Protein AF-Q8ESF9-F1 (afdb_monomer_lite)

pLDDT: mean 95.24, std 4.1, range [70.81, 98.38]

Structure (mmCIF, N/CA/C/O backbone):
data_AF-Q8ESF9-F1
#
_entry.id   AF-Q8ESF9-F1
#
loop_
_atom_site.group_PDB
_atom_site.id
_atom_site.type_symbol
_atom_site.label_atom_id
_atom_site.label_alt_id
_atom_site.label_comp_id
_atom_site.label_asym_id
_atom_site.label_entity_id
_atom_site.label_seq_id
_atom_site.pdbx_PDB_ins_code
_atom_site.Cartn_x
_atom_site.Cartn_y
_atom_site.Cartn_z
_atom_site.occupancy
_atom_site.B_iso_or_equiv
_atom_site.auth_seq_id
_atom_site.auth_comp_id
_atom_site.auth_asym_id
_atom_site.auth_atom_id
_atom_site.pdbx_PDB_model_num
ATOM 1 N N . MET A 1 1 ? -27.915 2.768 16.869 1.00 70.81 1 MET A N 1
ATOM 2 C CA . MET A 1 1 ? -26.870 3.396 16.030 1.00 70.81 1 MET A CA 1
ATOM 3 C C . MET A 1 1 ? -25.524 2.812 16.439 1.00 70.81 1 MET A C 1
ATOM 5 O O . MET A 1 1 ? -25.288 2.704 17.637 1.00 70.81 1 MET A O 1
ATOM 9 N N . GLY A 1 2 ? -24.696 2.347 15.498 1.00 85.12 2 GLY A N 1
ATOM 10 C CA . GLY A 1 2 ? -23.382 1.774 15.826 1.00 85.12 2 GLY A CA 1
ATOM 11 C C . GLY A 1 2 ? -22.420 2.831 16.378 1.00 85.12 2 GLY A C 1
ATOM 12 O O . GLY A 1 2 ? -22.508 4.000 16.009 1.00 85.12 2 GLY A O 1
ATOM 13 N N . LYS A 1 3 ? -21.505 2.438 17.271 1.00 91.44 3 LYS A N 1
ATOM 14 C CA . LYS A 1 3 ? -20.462 3.331 17.798 1.00 91.44 3 LYS A CA 1
ATOM 15 C C . LYS A 1 3 ? -19.289 3.392 16.820 1.00 91.44 3 LYS A C 1
ATOM 17 O O . LYS A 1 3 ? -18.661 2.367 16.564 1.00 91.44 3 LYS A O 1
ATOM 22 N N . ILE A 1 4 ? -18.965 4.586 16.329 1.00 94.38 4 ILE A N 1
ATOM 23 C CA . ILE A 1 4 ? -17.779 4.821 15.496 1.00 94.38 4 ILE A CA 1
ATOM 24 C C . ILE A 1 4 ? -16.611 5.208 16.404 1.00 94.38 4 ILE A C 1
ATOM 26 O O . ILE A 1 4 ? -16.749 6.045 17.296 1.00 94.38 4 ILE A O 1
ATOM 30 N N . HIS A 1 5 ? -15.464 4.573 16.188 1.00 94.44 5 HIS A N 1
ATOM 31 C CA . HIS A 1 5 ? -14.208 4.917 16.842 1.00 94.44 5 HIS A CA 1
ATOM 32 C C . HIS A 1 5 ? -13.259 5.486 15.795 1.00 94.44 5 HIS A C 1
ATOM 34 O O . HIS A 1 5 ? -13.054 4.859 14.760 1.00 94.44 5 HIS A O 1
ATO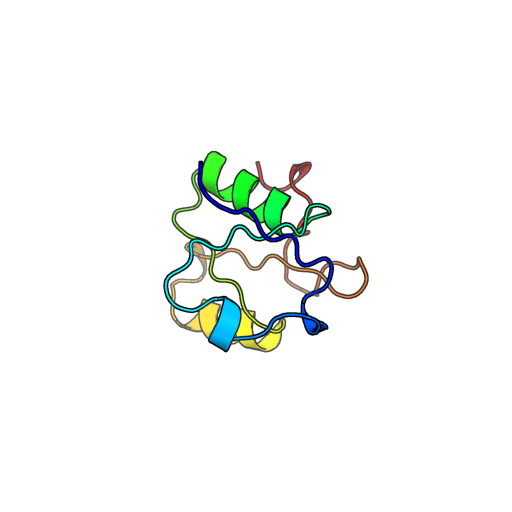M 40 N N . VAL A 1 6 ? -12.672 6.643 16.085 1.00 95.62 6 VAL A N 1
ATOM 41 C CA . VAL A 1 6 ? -11.646 7.256 15.240 1.00 95.62 6 VAL A CA 1
ATOM 42 C C . VAL A 1 6 ? -10.297 7.052 15.918 1.00 95.62 6 VAL A C 1
ATOM 44 O O . VAL A 1 6 ? -10.158 7.324 17.109 1.00 95.62 6 VAL A O 1
ATOM 47 N N . VAL A 1 7 ? -9.329 6.541 15.163 1.00 96.31 7 VAL A N 1
ATOM 48 C CA . VAL A 1 7 ? -7.932 6.378 15.577 1.00 96.31 7 VAL A CA 1
ATOM 49 C C . VAL A 1 7 ? -7.102 7.188 14.592 1.00 96.31 7 VAL A C 1
ATOM 51 O O . VAL A 1 7 ? -7.239 6.984 13.388 1.00 96.31 7 VAL A O 1
ATOM 54 N N . LEU A 1 8 ? -6.306 8.140 15.080 1.00 95.88 8 LEU A N 1
ATOM 55 C CA . LEU A 1 8 ? -5.644 9.118 14.208 1.00 95.88 8 LEU A CA 1
ATOM 56 C C . LEU A 1 8 ? -4.325 8.602 13.635 1.00 95.88 8 LEU A C 1
ATOM 58 O O . LEU A 1 8 ? -3.910 9.030 12.562 1.00 95.88 8 LEU A O 1
ATOM 62 N N . LYS A 1 9 ? -3.654 7.705 14.360 1.00 95.31 9 LYS A N 1
ATOM 63 C CA . LYS A 1 9 ? -2.320 7.206 14.026 1.00 95.31 9 LYS A CA 1
ATOM 64 C C . LYS A 1 9 ? -2.258 5.693 14.166 1.00 95.31 9 LYS A C 1
ATOM 66 O O . LYS A 1 9 ? -2.886 5.123 15.059 1.00 95.31 9 LYS A O 1
ATOM 71 N N . LYS A 1 10 ? -1.462 5.025 13.328 1.00 92.44 10 LYS A N 1
ATOM 72 C CA . LYS A 1 10 ? -1.308 3.560 13.392 1.00 92.44 10 LYS A CA 1
ATOM 73 C C . LYS A 1 10 ? -0.727 3.094 14.734 1.00 92.44 10 LYS A C 1
ATOM 75 O O . LYS A 1 10 ? -1.044 2.002 15.193 1.00 92.44 10 LYS A O 1
ATOM 80 N N . GLU A 1 11 ? 0.080 3.930 15.383 1.00 96.06 11 GLU A N 1
ATOM 81 C CA . GLU A 1 11 ? 0.713 3.661 16.678 1.00 96.06 11 GLU A CA 1
ATOM 82 C C . GLU A 1 11 ? -0.309 3.560 17.822 1.00 96.06 11 GLU A C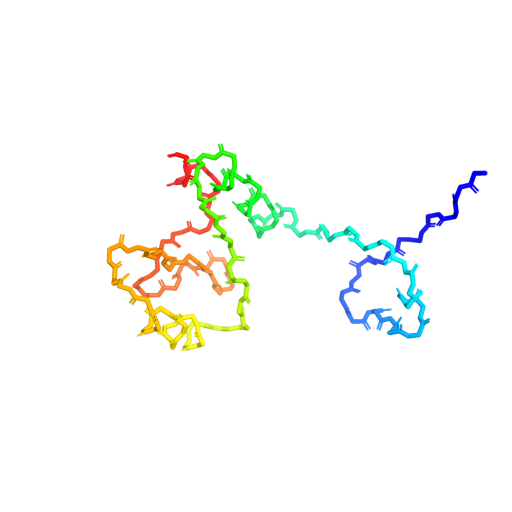 1
ATOM 84 O O . GLU A 1 11 ? -0.034 2.952 18.853 1.00 96.06 11 GLU A O 1
ATOM 89 N N . GLU A 1 12 ? -1.508 4.116 17.639 1.00 95.94 12 GLU A N 1
ATOM 90 C CA . GLU A 1 12 ? -2.595 4.094 18.623 1.00 95.94 12 GLU A CA 1
ATOM 91 C C . GLU A 1 12 ? -3.508 2.864 18.467 1.00 95.94 12 GLU A C 1
ATOM 93 O O . GLU A 1 12 ? -4.455 2.674 19.242 1.00 95.94 12 GLU A O 1
ATOM 98 N N . LEU A 1 13 ? -3.248 2.008 17.471 1.00 94.81 13 LEU A N 1
ATOM 99 C CA . LEU A 1 13 ? -4.036 0.804 17.237 1.00 94.81 13 LEU A CA 1
ATOM 100 C C . LEU A 1 13 ? -3.896 -0.172 18.409 1.00 94.81 13 LEU A C 1
ATOM 102 O O . LEU A 1 13 ? -2.822 -0.673 18.733 1.00 94.81 13 LEU A O 1
ATOM 106 N N . ASN A 1 14 ? -5.034 -0.517 19.007 1.00 95.06 14 ASN A N 1
ATOM 107 C CA . ASN A 1 14 ? -5.118 -1.540 20.039 1.00 95.06 14 ASN A CA 1
ATOM 108 C C . ASN A 1 14 ? -5.857 -2.760 19.487 1.00 95.06 14 ASN A C 1
ATOM 110 O O . ASN A 1 14 ? -7.073 -2.711 19.309 1.00 95.06 14 ASN A O 1
ATOM 114 N N . ARG A 1 15 ? -5.135 -3.868 19.273 1.00 93.06 15 ARG A N 1
ATOM 115 C CA . ARG A 1 15 ? -5.685 -5.107 18.689 1.00 93.06 15 ARG A CA 1
ATOM 116 C C . ARG A 1 15 ? -6.952 -5.601 19.395 1.00 93.06 15 ARG A C 1
ATOM 118 O O . ARG A 1 15 ? -7.921 -5.923 18.720 1.00 93.06 15 ARG A O 1
ATOM 125 N N . LYS A 1 16 ? -6.998 -5.556 20.733 1.00 94.19 16 LYS A N 1
ATOM 126 C CA . LYS A 1 16 ? -8.181 -5.974 21.513 1.00 94.19 16 LYS A CA 1
ATOM 127 C C . LYS A 1 16 ? -9.411 -5.104 21.240 1.00 94.19 16 LYS A C 1
ATOM 129 O O . LYS A 1 16 ? -10.535 -5.562 21.371 1.00 94.19 16 LYS A O 1
ATOM 134 N N . LYS A 1 17 ? -9.216 -3.833 20.872 1.00 91.75 17 LYS A N 1
ATOM 135 C CA . LYS A 1 17 ? -10.315 -2.914 20.531 1.00 91.75 17 LYS A CA 1
ATOM 136 C C . LYS A 1 17 ? -10.798 -3.059 19.084 1.00 91.75 17 LYS A C 1
ATOM 138 O O . LYS A 1 17 ? -11.847 -2.494 18.775 1.00 91.75 17 LYS A O 1
ATOM 143 N N . LEU A 1 18 ? -10.047 -3.753 18.225 1.00 93.75 18 LEU A N 1
ATOM 144 C CA . LEU A 1 18 ? -10.378 -3.994 16.814 1.00 93.75 18 LEU A CA 1
ATOM 145 C C . LEU A 1 18 ? -11.102 -5.326 16.593 1.00 93.75 18 LEU A C 1
ATOM 147 O O . LEU A 1 18 ? -11.760 -5.499 15.572 1.00 93.75 18 LEU A O 1
ATOM 151 N N . GLU A 1 19 ? -10.979 -6.258 17.535 1.00 94.25 19 GLU A N 1
ATOM 152 C CA . GLU A 1 19 ? -11.570 -7.588 17.436 1.00 94.25 19 GLU A CA 1
ATOM 153 C C . GLU A 1 19 ? -13.088 -7.521 17.195 1.00 94.25 19 GLU A C 1
ATOM 155 O O . GLU A 1 19 ? -13.813 -6.790 17.874 1.00 94.25 19 GLU A O 1
ATOM 160 N N . GLY A 1 20 ? -13.556 -8.247 16.174 1.00 93.75 20 GLY A N 1
ATOM 161 C CA . GLY A 1 20 ? -14.964 -8.275 15.767 1.00 93.75 20 GLY A CA 1
ATOM 162 C C . GLY A 1 20 ? -15.490 -6.989 15.116 1.00 93.75 20 GLY A C 1
ATOM 163 O O . GLY A 1 20 ? -16.703 -6.850 14.964 1.00 93.75 20 GLY A O 1
ATOM 164 N N . LYS A 1 21 ? -14.623 -6.035 14.744 1.00 94.50 21 LYS A N 1
ATOM 165 C CA . LYS A 1 21 ? -15.030 -4.757 14.135 1.00 94.50 21 LYS A CA 1
ATOM 166 C C . LYS A 1 21 ? -14.695 -4.676 12.652 1.00 94.50 21 LYS A C 1
ATOM 168 O O . LYS A 1 21 ? -13.706 -5.230 12.187 1.00 94.50 21 LYS A O 1
ATOM 173 N N . ILE A 1 22 ? -15.490 -3.885 11.935 1.00 95.62 22 ILE A N 1
ATOM 174 C CA . ILE A 1 22 ? -15.135 -3.394 10.603 1.00 95.62 22 ILE A CA 1
ATOM 175 C C . ILE A 1 22 ? -14.128 -2.256 10.778 1.00 95.62 22 ILE A C 1
ATOM 177 O O . ILE A 1 22 ? -14.382 -1.308 11.525 1.00 95.62 22 ILE A O 1
ATOM 181 N N . VAL A 1 23 ? -12.993 -2.354 10.088 1.00 95.81 23 VAL A N 1
ATOM 182 C CA . VAL A 1 23 ? -11.944 -1.330 10.081 1.00 95.81 23 VAL A CA 1
ATOM 183 C C . VAL A 1 23 ? -11.930 -0.655 8.718 1.00 95.81 23 VAL A C 1
ATOM 185 O O . VAL A 1 23 ? -11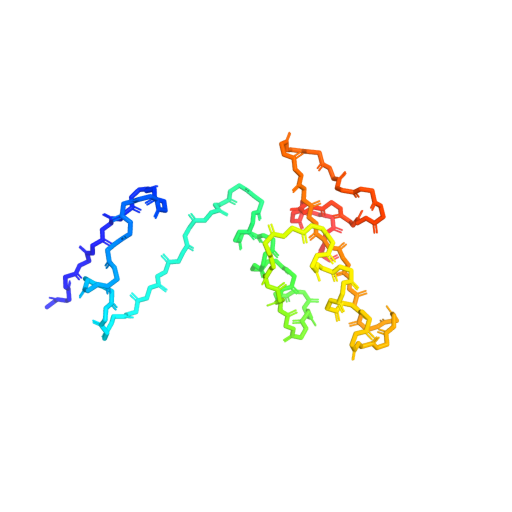.868 -1.327 7.694 1.00 95.81 23 VAL A O 1
ATOM 188 N N . VAL A 1 24 ? -11.965 0.676 8.718 1.00 96.81 24 VAL A N 1
ATOM 189 C CA . VAL A 1 24 ? -11.817 1.497 7.514 1.00 96.81 24 VAL A CA 1
ATOM 190 C C . VAL A 1 24 ? -10.520 2.281 7.656 1.00 96.81 24 VAL A C 1
ATOM 192 O O . VAL A 1 24 ? -10.368 3.058 8.599 1.00 96.81 24 VAL A O 1
ATOM 195 N N . VAL A 1 25 ? -9.565 2.025 6.764 1.00 97.25 25 VAL A N 1
ATOM 196 C CA . VAL A 1 25 ? -8.243 2.660 6.787 1.00 97.25 25 VAL A CA 1
ATOM 197 C C . VAL A 1 25 ? -8.278 3.921 5.933 1.00 97.25 25 VAL A C 1
ATOM 199 O O . VAL A 1 25 ? -8.729 3.880 4.792 1.00 97.25 25 VAL A O 1
ATOM 202 N N . PHE A 1 26 ? -7.764 5.021 6.482 1.00 97.44 26 PHE A N 1
ATOM 203 C CA . PHE A 1 26 ? -7.573 6.278 5.768 1.00 97.44 26 PHE A CA 1
ATOM 204 C C . PHE A 1 26 ? -6.088 6.624 5.754 1.00 97.44 26 PHE A C 1
ATOM 206 O O . PHE A 1 26 ? -5.519 6.991 6.778 1.00 97.44 26 PHE A O 1
ATOM 213 N N . ASP A 1 27 ? -5.485 6.527 4.578 1.00 96.56 27 ASP A N 1
ATOM 214 C CA . ASP A 1 27 ? -4.161 7.068 4.281 1.00 96.56 27 ASP A CA 1
ATOM 215 C C . ASP A 1 27 ? -4.274 7.791 2.941 1.00 96.56 27 ASP A C 1
ATOM 217 O O . ASP A 1 27 ? -4.081 7.226 1.861 1.00 96.56 27 ASP A O 1
ATOM 221 N N . ILE A 1 28 ? -4.866 8.982 3.020 1.00 97.12 28 ILE A N 1
ATOM 222 C CA . ILE A 1 28 ? -5.550 9.613 1.887 1.00 97.12 28 ILE A CA 1
ATOM 223 C C . ILE A 1 28 ? -4.539 10.111 0.856 1.00 97.12 28 ILE A C 1
ATOM 225 O O . ILE A 1 28 ? -4.779 10.007 -0.350 1.00 97.12 28 ILE A O 1
ATOM 229 N N . LEU A 1 29 ? -3.412 10.654 1.314 1.00 96.12 29 LEU A N 1
ATOM 230 C CA . LEU A 1 29 ? -2.390 11.191 0.431 1.00 96.12 29 LEU A CA 1
ATOM 231 C C . LEU A 1 29 ? -1.548 10.040 -0.115 1.00 96.12 29 LEU A C 1
ATOM 233 O O . LEU A 1 29 ? -0.629 9.557 0.531 1.00 96.12 29 LEU A O 1
ATOM 237 N N . LEU A 1 30 ? -1.874 9.656 -1.350 1.00 96.06 30 LEU A N 1
ATOM 238 C CA . LEU A 1 30 ? -1.302 8.546 -2.111 1.00 96.06 30 LEU A CA 1
ATOM 239 C C . LEU A 1 30 ? -1.897 7.189 -1.727 1.00 96.06 30 LEU A C 1
ATOM 241 O O . LEU A 1 30 ? -2.753 6.730 -2.468 1.00 96.06 30 LEU A O 1
ATOM 245 N N . ALA A 1 31 ? -1.529 6.552 -0.615 1.00 97.25 31 ALA A N 1
ATOM 246 C CA . ALA A 1 31 ? -1.765 5.114 -0.405 1.00 97.25 31 ALA A CA 1
ATOM 247 C C . ALA A 1 31 ? -3.211 4.626 -0.673 1.00 97.25 31 ALA A C 1
ATOM 249 O O . ALA A 1 31 ? -3.456 3.925 -1.657 1.00 97.25 31 ALA A O 1
ATOM 250 N N . THR A 1 32 ? -4.194 5.003 0.152 1.00 98.19 32 THR A N 1
ATOM 251 C CA . THR A 1 32 ? -5.589 4.530 -0.012 1.00 98.19 32 THR A CA 1
ATOM 252 C C . THR A 1 32 ? -6.287 5.118 -1.238 1.00 98.19 32 THR A C 1
ATOM 254 O O . THR A 1 32 ? -7.109 4.436 -1.855 1.00 98.19 32 THR A O 1
ATOM 257 N N . SER A 1 33 ? -5.918 6.332 -1.662 1.00 98.12 33 SER A N 1
ATOM 258 C CA . SER A 1 33 ? -6.414 6.919 -2.916 1.00 98.12 33 SER A CA 1
ATOM 259 C C . SER A 1 33 ? -5.913 6.150 -4.141 1.00 98.12 33 SER A C 1
ATOM 261 O O . SER A 1 33 ? -6.662 5.944 -5.094 1.00 98.12 33 SER A O 1
ATOM 263 N N . THR A 1 34 ? -4.668 5.681 -4.112 1.00 98.06 34 THR A N 1
ATOM 264 C CA . THR A 1 34 ? -4.043 4.880 -5.165 1.00 98.06 34 THR A CA 1
ATOM 265 C C . THR A 1 34 ? -4.635 3.493 -5.213 1.00 98.06 34 THR A C 1
ATOM 267 O O . THR A 1 34 ? -5.035 3.076 -6.293 1.00 98.06 34 THR A O 1
ATOM 270 N N . ILE A 1 35 ? -4.797 2.829 -4.063 1.00 98.38 35 ILE A N 1
ATOM 271 C CA . ILE A 1 35 ? -5.497 1.538 -3.975 1.00 98.38 35 ILE A CA 1
ATOM 272 C C . ILE A 1 35 ? -6.894 1.655 -4.593 1.00 98.38 35 ILE A C 1
ATOM 274 O O . ILE A 1 35 ? -7.248 0.871 -5.467 1.00 98.38 35 ILE A O 1
ATOM 278 N N . THR A 1 36 ? -7.664 2.669 -4.193 1.00 98.25 36 THR A N 1
ATOM 279 C CA . THR A 1 36 ? -9.015 2.894 -4.733 1.00 98.25 36 THR A CA 1
ATOM 280 C C . THR A 1 36 ? -8.977 3.142 -6.241 1.00 98.25 36 THR A C 1
ATOM 282 O O . THR A 1 36 ? -9.781 2.584 -6.979 1.00 98.25 36 THR A O 1
ATOM 285 N N . THR A 1 37 ? -8.021 3.946 -6.712 1.00 98.38 37 THR A N 1
ATOM 286 C CA . THR A 1 37 ? -7.924 4.314 -8.129 1.00 98.38 37 THR A CA 1
ATOM 287 C C . THR A 1 37 ? -7.571 3.126 -9.012 1.00 98.38 37 THR A C 1
ATOM 289 O O . THR A 1 37 ? -8.240 2.924 -10.019 1.00 98.38 37 THR A O 1
ATOM 292 N N . VAL A 1 38 ? -6.565 2.324 -8.653 1.00 98.0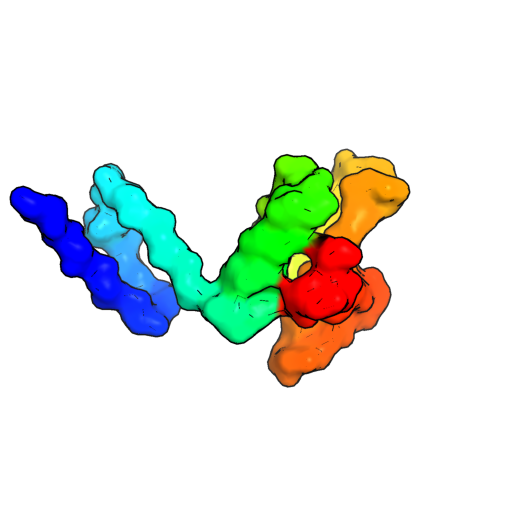6 38 VAL A N 1
ATOM 293 C CA . VAL A 1 38 ? -6.157 1.192 -9.500 1.00 98.06 38 VAL A CA 1
ATOM 294 C C . VAL A 1 38 ? -7.234 0.115 -9.554 1.00 98.06 38 VAL A C 1
ATOM 296 O O . VAL A 1 38 ? -7.451 -0.464 -10.613 1.00 98.06 38 VAL A O 1
ATOM 299 N N . LEU A 1 39 ? -7.941 -0.121 -8.442 1.00 98.12 39 LEU A N 1
ATOM 300 C CA . LEU A 1 39 ? -9.061 -1.063 -8.405 1.00 98.12 39 LEU A CA 1
ATOM 301 C C . LEU A 1 39 ? -10.217 -0.587 -9.294 1.00 98.12 39 LEU A C 1
ATOM 303 O O . LEU A 1 39 ? -10.740 -1.375 -10.075 1.00 98.12 39 LEU A O 1
ATOM 307 N N . GLU A 1 40 ? -10.561 0.703 -9.238 1.00 98.25 40 GLU A N 1
ATOM 308 C CA . GLU A 1 40 ? -11.578 1.304 -10.117 1.00 98.25 40 GLU A CA 1
ATOM 309 C C . GLU A 1 40 ? -11.215 1.166 -11.606 1.00 98.25 40 GLU A C 1
ATOM 311 O O . GLU A 1 40 ? -12.083 0.919 -12.437 1.00 98.25 40 GLU A O 1
ATOM 316 N N . HIS A 1 41 ? -9.927 1.266 -11.951 1.00 97.56 41 HIS A N 1
ATOM 317 C CA . HIS A 1 41 ? -9.444 1.174 -13.337 1.00 97.56 41 HIS A CA 1
ATOM 318 C C . HIS A 1 41 ? -9.047 -0.257 -13.750 1.00 97.56 41 HIS A C 1
ATOM 320 O O . HIS A 1 41 ? -8.358 -0.457 -14.749 1.00 97.56 41 HIS A O 1
ATOM 326 N N . GLY A 1 42 ? -9.508 -1.276 -13.016 1.00 96.25 42 GLY A N 1
ATOM 327 C CA . GLY A 1 42 ? -9.454 -2.674 -13.454 1.00 96.25 42 GLY A CA 1
ATOM 328 C C . GLY A 1 42 ? -8.290 -3.505 -12.913 1.00 96.25 42 GLY A C 1
ATOM 329 O O . GLY A 1 42 ? -8.116 -4.647 -13.347 1.00 96.25 42 GLY A O 1
ATOM 330 N N . ALA A 1 43 ? -7.508 -3.002 -11.952 1.00 96.69 43 ALA A N 1
ATOM 331 C CA . ALA A 1 43 ? -6.581 -3.857 -11.218 1.00 96.69 43 ALA A CA 1
ATOM 332 C C . ALA A 1 43 ? -7.361 -4.967 -10.497 1.00 96.69 43 ALA A C 1
ATOM 334 O O . ALA A 1 43 ? -8.310 -4.705 -9.759 1.00 96.69 43 ALA A O 1
ATOM 335 N N . LYS A 1 44 ? -6.945 -6.220 -10.698 1.00 95.94 44 LYS A N 1
ATOM 336 C CA . LYS A 1 44 ? -7.612 -7.389 -10.106 1.00 95.94 44 LYS A CA 1
ATOM 337 C C . LYS A 1 44 ? -7.516 -7.410 -8.579 1.00 95.94 44 LYS A C 1
ATOM 339 O O . LYS A 1 44 ? -8.461 -7.806 -7.905 1.00 95.94 44 LYS A O 1
ATOM 344 N N . GLU A 1 45 ? -6.356 -7.044 -8.049 1.00 96.62 45 GLU A N 1
ATOM 345 C CA . GLU A 1 45 ? -6.072 -7.009 -6.619 1.00 96.62 45 GLU A CA 1
ATOM 346 C C . GLU A 1 45 ? -4.928 -6.035 -6.329 1.00 96.62 45 GLU A C 1
ATOM 348 O O . GLU A 1 45 ? -4.150 -5.687 -7.221 1.00 96.62 45 GLU A O 1
ATOM 353 N N . VAL A 1 46 ? -4.811 -5.619 -5.068 1.00 97.69 46 VAL A N 1
ATOM 354 C CA . VAL A 1 46 ? -3.661 -4.863 -4.568 1.00 97.69 46 VAL A CA 1
ATOM 355 C C . VAL A 1 46 ? -3.090 -5.597 -3.365 1.00 97.69 46 VAL A C 1
ATOM 357 O O . VAL A 1 46 ? -3.810 -5.866 -2.405 1.00 97.69 46 VAL A O 1
ATOM 360 N N . ILE A 1 47 ? -1.793 -5.903 -3.413 1.00 97.38 47 ILE A N 1
ATOM 361 C CA . ILE A 1 47 ? -1.070 -6.596 -2.344 1.00 97.38 47 ILE A CA 1
ATOM 362 C C . ILE A 1 47 ? -0.212 -5.561 -1.599 1.00 97.38 47 ILE A C 1
ATOM 364 O O . ILE A 1 47 ? 0.858 -5.197 -2.092 1.00 97.38 47 ILE A O 1
ATOM 368 N N . PRO A 1 48 ? -0.661 -5.039 -0.441 1.00 97.62 48 PRO A N 1
ATOM 369 C CA . PRO A 1 48 ? 0.162 -4.153 0.370 1.00 97.62 48 PRO A CA 1
ATOM 370 C C . PRO A 1 48 ? 1.289 -4.949 1.038 1.00 97.62 48 PRO A C 1
ATOM 372 O O . PRO A 1 48 ? 1.061 -6.015 1.606 1.00 97.62 48 PRO A O 1
ATOM 375 N N . VAL A 1 49 ? 2.502 -4.406 0.997 1.00 97.62 49 VAL A N 1
ATOM 376 C CA . VAL A 1 49 ? 3.720 -4.995 1.574 1.00 97.62 49 VAL A CA 1
ATOM 377 C C . VAL A 1 49 ? 4.475 -3.939 2.375 1.00 97.62 49 VAL A C 1
ATOM 379 O O . VAL A 1 49 ? 4.222 -2.743 2.221 1.00 97.62 49 VAL A O 1
ATOM 382 N N . LEU A 1 50 ? 5.396 -4.358 3.242 1.00 96.19 50 LEU A N 1
ATOM 383 C CA . LEU A 1 50 ? 6.070 -3.454 4.173 1.00 96.19 50 LEU A CA 1
ATOM 384 C C . LEU A 1 50 ? 7.107 -2.553 3.488 1.00 96.19 50 LEU A C 1
ATOM 386 O O . LEU A 1 50 ? 7.271 -1.403 3.890 1.00 96.19 50 LEU A O 1
ATOM 390 N N . HIS A 1 51 ? 7.837 -3.069 2.495 1.00 96.88 51 HIS A N 1
ATOM 391 C CA . HIS A 1 51 ? 8.915 -2.339 1.820 1.00 96.88 51 HIS A CA 1
ATOM 392 C C . HIS A 1 51 ? 9.230 -2.891 0.418 1.00 96.88 51 HIS A C 1
ATOM 394 O O . HIS A 1 51 ? 8.792 -3.978 0.037 1.00 96.88 51 HIS A O 1
ATOM 400 N N . GLY A 1 52 ? 10.050 -2.156 -0.345 1.00 96.88 52 GLY A N 1
ATOM 401 C CA . GLY A 1 52 ? 10.364 -2.466 -1.746 1.00 96.88 52 GLY A CA 1
ATOM 402 C C . GLY A 1 52 ? 10.926 -3.873 -1.984 1.00 96.88 52 GLY A C 1
ATOM 403 O O . GLY A 1 52 ? 10.505 -4.545 -2.922 1.00 96.88 52 GLY A O 1
ATOM 404 N N . ASP A 1 53 ? 11.821 -4.368 -1.122 1.00 96.94 53 ASP A N 1
ATOM 405 C CA . ASP A 1 53 ? 12.356 -5.732 -1.280 1.00 96.94 53 ASP A CA 1
ATOM 406 C C . ASP A 1 53 ? 11.291 -6.819 -1.110 1.00 96.94 53 ASP A C 1
ATOM 408 O O . ASP A 1 53 ? 11.360 -7.857 -1.766 1.00 96.94 53 ASP A O 1
ATOM 412 N N . GLU A 1 54 ? 10.296 -6.598 -0.249 1.00 97.75 54 GLU A N 1
ATOM 413 C CA . GLU A 1 54 ? 9.168 -7.516 -0.112 1.00 97.75 54 GLU A CA 1
ATOM 414 C C . GLU A 1 54 ? 8.284 -7.469 -1.358 1.00 97.75 54 GLU A C 1
ATOM 416 O O . GLU A 1 54 ? 7.953 -8.522 -1.893 1.00 97.75 54 GLU A O 1
ATOM 421 N N . ALA A 1 55 ? 8.017 -6.277 -1.900 1.00 97.44 55 ALA A N 1
ATOM 422 C CA . ALA A 1 55 ? 7.275 -6.128 -3.152 1.00 97.44 55 ALA A CA 1
ATOM 423 C C . ALA A 1 55 ? 7.944 -6.886 -4.311 1.00 97.44 55 ALA A C 1
ATOM 425 O O . ALA A 1 55 ? 7.279 -7.598 -5.061 1.00 97.44 55 ALA A O 1
ATOM 426 N N . LYS A 1 56 ? 9.277 -6.796 -4.424 1.00 96.19 56 LYS A N 1
ATOM 427 C CA . LYS A 1 56 ? 10.051 -7.547 -5.424 1.00 96.19 56 LYS A CA 1
ATOM 428 C C . LYS A 1 56 ? 9.925 -9.060 -5.219 1.00 96.19 56 LYS A C 1
ATOM 430 O O . LYS A 1 56 ? 9.772 -9.787 -6.197 1.00 96.19 56 LYS A O 1
ATOM 435 N N . ARG A 1 57 ? 9.953 -9.543 -3.970 1.00 96.38 57 ARG A N 1
ATOM 436 C CA . ARG A 1 57 ? 9.752 -10.972 -3.659 1.00 96.38 57 ARG A CA 1
ATOM 437 C C . ARG A 1 57 ? 8.342 -11.451 -3.997 1.00 96.38 57 ARG A C 1
ATOM 439 O O . ARG A 1 57 ? 8.211 -12.541 -4.546 1.00 96.38 57 ARG A O 1
ATOM 446 N N . GLU A 1 58 ? 7.313 -10.662 -3.700 1.00 95.81 58 GLU A N 1
ATOM 447 C CA . GLU A 1 58 ? 5.931 -10.991 -4.073 1.00 95.81 58 GLU A CA 1
ATOM 448 C C . GLU A 1 58 ? 5.754 -11.014 -5.596 1.00 95.81 58 GLU A C 1
ATOM 450 O O . GLU A 1 58 ? 5.166 -11.954 -6.129 1.00 95.81 58 GLU A O 1
ATOM 455 N N . ALA A 1 59 ? 6.352 -10.062 -6.318 1.00 95.06 59 ALA A N 1
ATOM 456 C CA . ALA A 1 59 ? 6.320 -10.036 -7.781 1.00 95.06 59 ALA A CA 1
ATOM 457 C C . ALA A 1 59 ? 6.972 -11.274 -8.423 1.00 95.06 59 ALA A C 1
ATOM 459 O O . ALA A 1 59 ? 6.509 -11.733 -9.462 1.00 95.06 59 ALA A O 1
ATOM 460 N N . CYS A 1 60 ? 7.989 -11.875 -7.793 1.00 94.25 60 CYS A N 1
ATOM 461 C CA . CYS A 1 60 ? 8.586 -13.129 -8.269 1.00 94.25 60 CYS A CA 1
ATOM 462 C C . CYS A 1 60 ? 7.636 -14.340 -8.199 1.00 94.25 60 CYS A C 1
ATOM 464 O O . CYS A 1 60 ? 7.917 -15.359 -8.829 1.00 94.25 60 CYS A O 1
ATOM 466 N N . LYS A 1 61 ? 6.532 -14.266 -7.442 1.00 94.25 61 LYS A N 1
ATOM 467 C CA . LYS A 1 61 ? 5.538 -15.352 -7.337 1.00 94.25 61 LYS A CA 1
ATOM 468 C C . LYS A 1 61 ? 4.538 -15.359 -8.495 1.00 94.25 61 LYS A C 1
ATOM 470 O O . LYS A 1 61 ? 3.769 -16.308 -8.631 1.00 94.25 61 LYS A O 1
ATOM 475 N N . VAL A 1 62 ? 4.535 -14.315 -9.321 1.00 91.88 62 VAL A N 1
ATOM 476 C CA . VAL A 1 62 ? 3.632 -14.151 -10.463 1.00 91.88 62 VAL A CA 1
ATOM 477 C C . VAL A 1 62 ? 4.428 -13.878 -11.738 1.00 91.88 62 VAL A C 1
ATOM 479 O O . VAL A 1 62 ? 5.627 -13.608 -11.711 1.00 91.88 62 VAL A O 1
ATOM 482 N N . ARG A 1 63 ? 3.776 -13.983 -12.901 1.00 88.75 63 ARG A N 1
ATOM 483 C CA . ARG A 1 63 ? 4.420 -13.585 -14.160 1.00 88.75 63 ARG A CA 1
ATOM 484 C C . ARG A 1 63 ? 4.622 -12.076 -14.166 1.00 88.75 63 ARG A C 1
ATOM 486 O O . ARG A 1 63 ? 3.710 -11.339 -13.808 1.00 88.75 63 ARG A O 1
ATOM 493 N N . LYS A 1 64 ? 5.785 -11.633 -14.640 1.00 80.19 64 LYS A N 1
ATOM 494 C CA . LYS A 1 64 ? 6.172 -10.218 -14.662 1.00 80.19 64 LYS A CA 1
ATOM 495 C C . LYS A 1 64 ? 5.159 -9.329 -15.395 1.00 80.19 64 LYS A C 1
ATOM 497 O O . LYS A 1 64 ? 4.912 -8.217 -14.954 1.00 80.19 64 LYS A O 1
ATOM 502 N N . GLU A 1 65 ? 4.554 -9.821 -16.476 1.00 89.00 65 GLU A N 1
ATOM 503 C CA . GLU A 1 65 ? 3.508 -9.103 -17.224 1.00 89.00 65 GLU A CA 1
ATOM 504 C C . GLU A 1 65 ? 2.196 -8.890 -16.446 1.00 89.00 65 GLU A C 1
ATOM 506 O O . GLU A 1 65 ? 1.385 -8.058 -16.836 1.00 89.00 65 GLU A O 1
ATOM 511 N N . ASN A 1 66 ? 1.997 -9.610 -15.339 1.00 92.00 66 ASN A N 1
ATOM 512 C CA . ASN A 1 66 ? 0.756 -9.601 -14.566 1.00 92.00 66 ASN A CA 1
ATOM 513 C C . ASN A 1 66 ? 0.850 -8.774 -13.278 1.00 92.00 66 ASN A C 1
ATOM 515 O O . ASN A 1 66 ? -0.089 -8.790 -12.483 1.00 92.00 66 ASN A O 1
ATOM 519 N N . CYS A 1 67 ? 1.967 -8.086 -13.030 1.00 95.44 67 CYS A N 1
ATOM 520 C CA . CYS A 1 67 ? 2.138 -7.285 -11.824 1.00 95.44 67 CYS A CA 1
ATOM 521 C C . CYS A 1 67 ? 2.786 -5.935 -12.112 1.00 95.44 67 CYS A C 1
ATOM 523 O O . CYS A 1 67 ? 3.707 -5.822 -12.920 1.00 95.44 67 CYS A O 1
ATOM 525 N N . LEU A 1 68 ? 2.343 -4.925 -11.370 1.00 96.19 68 LEU A N 1
ATOM 526 C CA . LEU A 1 68 ? 2.970 -3.615 -11.319 1.00 96.19 68 LEU A CA 1
ATOM 527 C C . LEU A 1 68 ? 3.516 -3.394 -9.913 1.00 96.19 68 LEU A C 1
ATOM 529 O O . LEU A 1 68 ? 2.820 -3.610 -8.922 1.00 96.19 68 LEU A O 1
ATOM 533 N N . LEU A 1 69 ? 4.766 -2.950 -9.834 1.00 97.62 69 LEU A N 1
ATOM 534 C CA . LEU A 1 69 ? 5.362 -2.485 -8.591 1.00 97.62 69 LEU A CA 1
ATOM 535 C C . LEU A 1 69 ? 5.064 -0.994 -8.455 1.00 97.62 69 LEU A C 1
ATOM 537 O O . LEU A 1 69 ? 5.441 -0.213 -9.323 1.00 97.62 69 LEU A O 1
ATOM 541 N N . VAL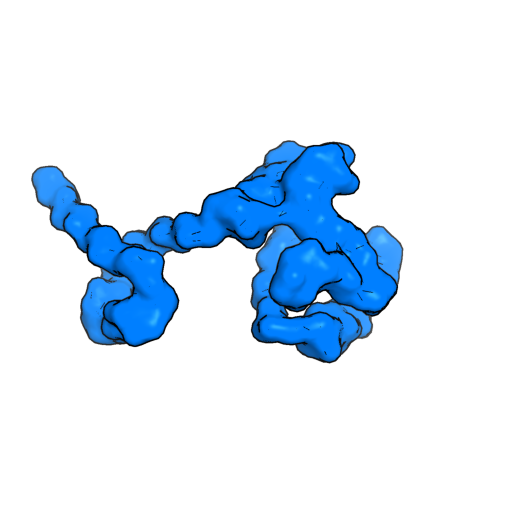 A 1 70 ? 4.384 -0.603 -7.381 1.00 98.06 70 VAL A N 1
ATOM 542 C CA . VAL A 1 70 ? 3.975 0.782 -7.115 1.00 98.06 70 VAL A CA 1
ATOM 543 C C . VAL A 1 70 ? 4.350 1.122 -5.680 1.00 98.06 70 VAL A C 1
ATOM 545 O O . VAL A 1 70 ? 4.066 0.338 -4.776 1.00 98.06 70 VAL A O 1
ATOM 548 N N . GLY A 1 71 ? 5.003 2.260 -5.448 1.00 97.62 71 GLY A N 1
ATOM 549 C CA . GLY A 1 71 ? 5.376 2.643 -4.088 1.00 97.62 71 GLY A CA 1
ATOM 550 C C . GLY A 1 71 ? 6.342 3.813 -4.003 1.00 97.62 71 GLY A C 1
ATOM 551 O O . GLY A 1 71 ? 6.977 4.206 -4.983 1.00 97.62 71 GLY A O 1
ATOM 552 N N . GLU A 1 72 ? 6.450 4.364 -2.801 1.00 97.81 72 GLU A N 1
ATOM 553 C CA . GLU A 1 72 ? 7.331 5.479 -2.479 1.00 97.81 72 GLU A CA 1
ATOM 554 C C . GLU A 1 72 ? 8.031 5.275 -1.132 1.00 97.81 72 GLU A C 1
ATOM 556 O O . GLU A 1 72 ? 7.657 4.408 -0.342 1.00 97.81 72 GLU A O 1
ATOM 561 N N . TYR A 1 73 ? 9.069 6.070 -0.898 1.00 96.88 73 TYR A N 1
ATOM 562 C CA . TYR A 1 73 ? 9.653 6.288 0.415 1.00 96.88 73 TYR A CA 1
ATOM 563 C C . TYR A 1 73 ? 9.973 7.775 0.566 1.00 96.88 73 TYR A C 1
ATOM 565 O O . TYR A 1 73 ? 10.708 8.342 -0.245 1.00 96.88 73 TYR A O 1
ATOM 573 N N . GLN A 1 74 ? 9.419 8.409 1.603 1.00 95.38 74 GLN A N 1
ATOM 574 C CA . GLN A 1 74 ? 9.584 9.846 1.871 1.00 95.38 74 GLN A CA 1
ATOM 575 C C . GLN A 1 74 ? 9.175 10.750 0.689 1.00 95.38 74 GLN A C 1
ATOM 577 O O . GLN A 1 74 ? 9.800 11.772 0.413 1.00 95.38 74 GLN A O 1
ATOM 582 N N . GLY A 1 75 ? 8.113 10.375 -0.018 1.00 93.50 75 GLY A N 1
ATOM 583 C CA . GLY A 1 75 ? 7.560 11.069 -1.180 1.00 93.50 75 GLY A CA 1
ATOM 584 C C . GLY A 1 75 ? 8.261 10.751 -2.502 1.00 93.50 75 GLY A C 1
ATOM 585 O O . GLY A 1 75 ? 7.807 11.208 -3.551 1.00 93.50 75 GLY A O 1
ATOM 586 N N . LEU A 1 76 ? 9.345 9.971 -2.486 1.00 97.06 76 LEU A N 1
ATOM 587 C CA . LEU A 1 76 ? 10.113 9.620 -3.679 1.00 97.06 76 LEU A CA 1
ATOM 588 C C . LEU A 1 76 ? 9.724 8.234 -4.179 1.00 97.06 76 LEU A C 1
ATOM 590 O O . LEU A 1 76 ? 9.665 7.278 -3.412 1.00 97.06 76 LEU A O 1
ATOM 594 N N . THR A 1 77 ? 9.479 8.115 -5.484 1.00 98.00 77 THR A N 1
ATOM 595 C CA . THR A 1 77 ? 9.179 6.816 -6.104 1.00 98.00 77 THR A CA 1
ATOM 596 C C . THR A 1 77 ? 10.377 5.883 -5.959 1.00 98.00 77 THR A C 1
ATOM 598 O O . THR A 1 77 ? 11.515 6.290 -6.193 1.00 98.00 77 THR A O 1
ATOM 601 N N . LEU A 1 78 ? 10.117 4.636 -5.569 1.00 97.88 78 LEU A N 1
ATOM 602 C CA . LEU A 1 78 ? 11.165 3.628 -5.430 1.00 97.88 78 LEU A CA 1
ATOM 603 C C . LEU A 1 78 ? 11.783 3.288 -6.795 1.00 97.88 78 LEU A C 1
ATOM 605 O O . LEU A 1 78 ? 11.100 3.248 -7.818 1.00 97.88 78 LEU A O 1
ATOM 609 N N . GLU A 1 79 ? 13.083 2.998 -6.818 1.00 96.62 79 GLU A N 1
ATOM 610 C CA . GLU A 1 79 ? 13.772 2.622 -8.053 1.00 96.62 79 GLU A CA 1
ATOM 611 C C . GLU A 1 79 ? 13.182 1.334 -8.653 1.00 96.62 79 GLU A C 1
ATOM 613 O O . GLU A 1 79 ? 13.108 0.291 -7.993 1.00 96.62 79 GLU A O 1
ATOM 618 N N . GLY A 1 80 ? 12.765 1.409 -9.920 1.00 96.06 80 GLY A N 1
ATOM 619 C CA . GLY A 1 80 ? 12.106 0.310 -10.632 1.00 96.06 80 GLY A CA 1
ATOM 620 C C . GLY A 1 80 ? 10.611 0.152 -10.327 1.00 96.06 80 GLY A C 1
ATOM 621 O O . GLY A 1 80 ? 10.022 -0.841 -10.751 1.00 96.06 80 GLY A O 1
ATOM 622 N N . PHE A 1 81 ? 10.000 1.099 -9.605 1.00 97.94 81 PHE A N 1
ATOM 623 C CA . PHE A 1 81 ? 8.567 1.134 -9.301 1.00 97.94 81 PHE A CA 1
ATOM 624 C C . PHE A 1 81 ? 7.892 2.265 -10.083 1.00 97.94 81 PHE A C 1
ATOM 626 O O . PHE A 1 81 ? 8.525 3.239 -10.494 1.00 97.94 81 PHE A O 1
ATOM 633 N N . LEU A 1 82 ? 6.581 2.150 -10.263 1.00 97.81 82 LEU A N 1
ATOM 634 C CA . LEU A 1 82 ? 5.732 3.247 -10.702 1.00 97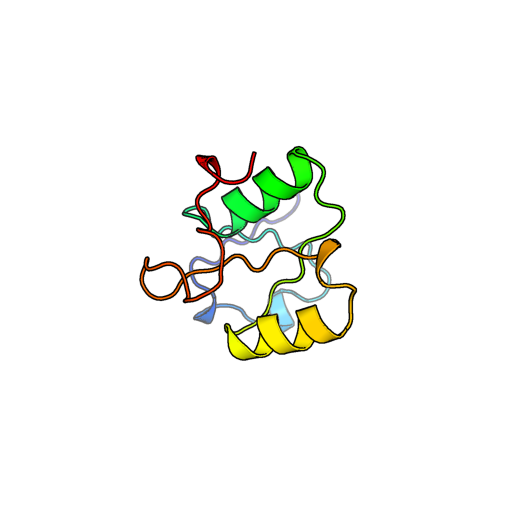.81 82 LEU A CA 1
ATOM 635 C C . LEU A 1 82 ? 5.419 4.177 -9.527 1.00 97.81 82 LEU A C 1
ATOM 637 O O . LEU A 1 82 ? 5.315 3.754 -8.371 1.00 97.81 82 LEU A O 1
ATOM 641 N N . SER A 1 83 ? 5.215 5.453 -9.849 1.00 97.50 83 SER A N 1
ATOM 642 C CA . SER A 1 83 ? 4.786 6.452 -8.874 1.00 97.50 83 SER A CA 1
ATOM 643 C C . SER A 1 83 ? 3.410 6.090 -8.305 1.00 97.50 83 SER A C 1
ATOM 645 O O . SER A 1 83 ? 2.499 5.814 -9.086 1.00 97.50 83 SER A O 1
ATOM 647 N N . PRO A 1 84 ? 3.196 6.175 -6.978 1.00 97.56 84 PRO A N 1
ATOM 648 C CA . PRO A 1 84 ? 1.896 5.937 -6.359 1.00 97.56 84 PRO A CA 1
ATOM 649 C C . PRO A 1 84 ? 0.961 7.144 -6.503 1.00 97.56 84 PRO A C 1
ATOM 651 O O . PRO A 1 84 ? 0.103 7.348 -5.654 1.00 97.56 84 PRO A O 1
ATOM 654 N N . SER A 1 85 ? 1.129 7.988 -7.522 1.00 97.38 85 SER A N 1
ATOM 655 C CA . SER A 1 85 ? 0.200 9.080 -7.806 1.00 97.38 85 SER A CA 1
ATOM 656 C C . SER A 1 85 ? -1.058 8.520 -8.473 1.00 97.38 85 SER A C 1
ATOM 658 O O . SER A 1 85 ? -0.951 7.989 -9.582 1.00 97.38 85 SER A O 1
ATOM 660 N N . PRO A 1 86 ? -2.261 8.712 -7.896 1.00 96.38 86 PRO A N 1
ATOM 661 C CA . PRO A 1 86 ? -3.507 8.248 -8.504 1.00 96.38 86 PRO A CA 1
ATOM 662 C C . PRO A 1 86 ? -3.708 8.724 -9.945 1.00 96.38 86 PRO A C 1
ATOM 664 O O . PRO A 1 86 ? -4.345 8.053 -10.741 1.00 96.38 86 PRO A O 1
ATOM 667 N N . ARG A 1 87 ? -3.170 9.892 -10.319 1.00 95.38 87 ARG A N 1
ATOM 668 C CA . ARG A 1 87 ? -3.324 10.432 -11.680 1.00 95.38 87 ARG A CA 1
ATOM 669 C C . ARG A 1 87 ? -2.526 9.669 -12.737 1.00 95.38 87 ARG A C 1
ATOM 671 O O . ARG A 1 87 ? -2.870 9.780 -13.905 1.00 95.38 87 ARG A O 1
ATOM 678 N N . LEU A 1 88 ? -1.467 8.966 -12.339 1.00 95.75 88 LEU A N 1
ATOM 679 C CA . LEU A 1 88 ? -0.566 8.246 -13.244 1.00 95.75 88 LEU A CA 1
ATOM 680 C C . LEU A 1 88 ? -0.939 6.764 -13.402 1.00 95.75 88 LEU A C 1
ATOM 682 O O . LEU A 1 88 ? -0.303 6.068 -14.185 1.00 95.75 88 LEU A O 1
ATOM 686 N N . LEU A 1 89 ? -1.936 6.290 -12.649 1.00 92.25 89 LEU A N 1
ATOM 687 C CA . LEU A 1 89 ? -2.327 4.881 -12.547 1.00 92.25 89 LEU A CA 1
ATOM 688 C C . LEU A 1 89 ? -3.813 4.666 -12.897 1.00 92.25 89 LEU A C 1
ATOM 690 O O . LEU A 1 89 ? -4.471 3.817 -12.296 1.00 92.25 89 LEU A O 1
ATOM 694 N N . LYS A 1 90 ? -4.338 5.489 -13.809 1.00 81.88 90 LYS A N 1
ATOM 695 C CA . LYS A 1 90 ? -5.686 5.380 -14.383 1.00 81.88 90 LYS A CA 1
ATOM 696 C C . LYS A 1 90 ? -5.635 4.728 -15.753 1.00 81.88 90 LYS A C 1
ATOM 698 O O . LYS A 1 90 ? -4.628 4.978 -16.453 1.00 81.88 90 LYS A O 1
#

Secondary structure (DSSP, 8-state):
-PPP----SGGG--HHHHTT-------TTTHHHHHHHHHHTT-S-----SSHHHHHHHHTTS-GGG---B-EETTEEPTTSB---GGG--

InterPro domains:
  IPR005238 ComB-like [PF04029] (9-87)
  IPR005238 ComB-like [PTHR37311] (15-87)
  IPR036702 ComB-like superfamily [G3DSA:3.90.1560.10] (1-90)
  IPR036702 ComB-like superfamily [SSF142823] (3-87)

Sequence (90 aa):
MGKIHVVLKKEELNRKKLEGKIVVVFDILLATSTITTVLEHGAKEVIPVLHGDEAKREACKVRKENCLLVGEYQGLTLEGFLSPSPRLLK

Radius of gyration: 15.42 Å; chains: 1; bounding box: 41×26×39 Å

Organism: Oceanobacillus iheyensis (strain DSM 14371 / CIP 107618 / JCM 11309 / KCTC 3954 / HTE831) (NCBI:txid221109)

Foldseek 3Di:
DDDDDDDPDPVRDDPVVCPPDDDDDDPDPQDVLLQVLLVVVPLPHDDDDDDDVVLVVVCVVDPVVNDAAEDDDPLHTDVRHDYSDSVVND